Protein AF-A0A3P7L371-F1 (afdb_monomer_lite)

pLDDT: mean 82.11, std 17.27, range [36.72, 96.94]

Organism: Strongylus vulgaris (NCBI:txid40348)

InterPro domains:
  IPR009294 Gamma-secretase subunit Aph-1 [PF06105] (6-154)
  IPR009294 Gamma-secretase subunit Aph-1 [PTHR12889] (1-152)

Structure (mmCIF, N/CA/C/O backbone):
data_AF-A0A3P7L371-F1
#
_entry.id   AF-A0A3P7L371-F1
#
loop_
_atom_site.group_PDB
_atom_site.id
_atom_site.type_symbol
_atom_site.label_atom_id
_atom_site.label_alt_id
_atom_site.label_comp_id
_atom_site.label_asym_id
_atom_site.label_entity_id
_atom_site.label_seq_id
_atom_site.pdbx_PDB_ins_code
_atom_site.Cartn_x
_atom_site.Cartn_y
_atom_site.Cartn_z
_atom_site.occupancy
_atom_site.B_iso_or_equiv
_atom_site.auth_seq_id
_atom_site.auth_comp_id
_atom_site.auth_asym_id
_atom_site.auth_atom_id
_atom_site.pdbx_PDB_model_num
ATOM 1 N N . MET A 1 1 ? -4.137 11.550 -26.039 1.00 64.19 1 MET A N 1
ATOM 2 C CA . MET A 1 1 ? -4.843 10.278 -25.755 1.00 64.19 1 MET A CA 1
ATOM 3 C C . MET A 1 1 ? -4.233 9.537 -24.562 1.00 64.19 1 MET A C 1
ATOM 5 O O . MET A 1 1 ? -5.008 9.038 -23.761 1.00 64.19 1 MET A O 1
ATOM 9 N N . GLY A 1 2 ? -2.903 9.547 -24.374 1.00 83.06 2 GLY A N 1
ATOM 10 C CA . GLY A 1 2 ? -2.232 8.886 -23.238 1.00 83.06 2 GLY A CA 1
ATOM 11 C C . GLY A 1 2 ? -2.679 9.333 -21.839 1.00 83.06 2 GLY A C 1
ATOM 12 O O . GLY A 1 2 ? -3.001 8.500 -21.005 1.00 83.06 2 GLY A O 1
ATOM 13 N N . VAL A 1 3 ? -2.834 10.640 -21.589 1.00 87.62 3 VAL A N 1
ATOM 14 C CA . VAL A 1 3 ? -3.275 11.138 -20.263 1.00 87.62 3 VAL A CA 1
ATOM 15 C C . VAL A 1 3 ? -4.638 10.567 -19.838 1.00 87.62 3 VAL A C 1
ATOM 17 O O . VAL A 1 3 ? -4.810 10.170 -18.689 1.00 87.62 3 VAL A O 1
ATOM 20 N N . TRP A 1 4 ? -5.594 10.462 -20.767 1.00 90.38 4 TRP A N 1
ATOM 21 C CA . TRP A 1 4 ? -6.906 9.863 -20.492 1.00 90.38 4 TRP A CA 1
ATOM 22 C C . TRP A 1 4 ? -6.803 8.371 -20.161 1.00 90.38 4 TRP A C 1
ATOM 24 O 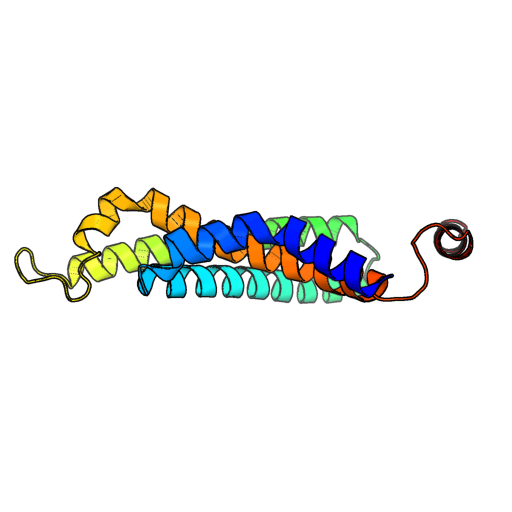O . TRP A 1 4 ? -7.519 7.895 -19.283 1.00 90.38 4 TRP A O 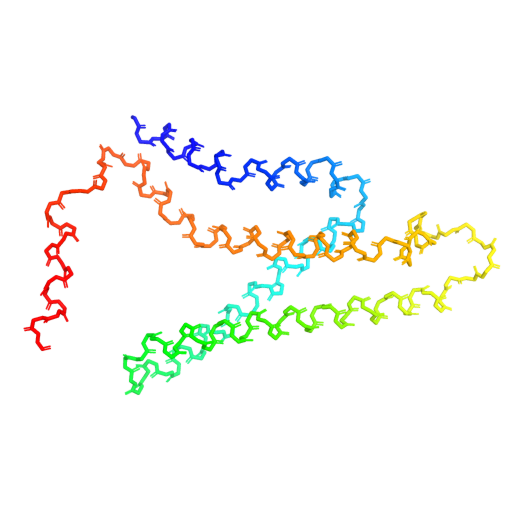1
ATOM 34 N N . LEU A 1 5 ? -5.885 7.651 -20.816 1.00 90.31 5 LEU A N 1
ATOM 35 C CA . LEU A 1 5 ? -5.592 6.250 -20.513 1.00 90.31 5 LEU A CA 1
ATOM 36 C C . LEU A 1 5 ? -5.001 6.103 -19.106 1.00 90.31 5 LEU A C 1
ATOM 38 O O . LEU A 1 5 ? -5.493 5.296 -18.326 1.00 90.31 5 LEU A O 1
ATOM 42 N N . THR A 1 6 ? -4.004 6.917 -18.749 1.00 90.25 6 THR A N 1
ATOM 43 C CA . THR A 1 6 ? -3.412 6.930 -17.403 1.00 90.25 6 THR A CA 1
ATOM 44 C C . THR A 1 6 ? -4.470 7.182 -16.329 1.00 90.25 6 THR A C 1
ATOM 46 O O . THR A 1 6 ? -4.547 6.432 -15.357 1.00 90.25 6 THR A O 1
ATOM 49 N N . VAL A 1 7 ? -5.332 8.188 -16.515 1.00 92.19 7 VAL A N 1
ATOM 50 C CA . VAL A 1 7 ? -6.418 8.495 -15.569 1.00 92.19 7 VAL A CA 1
ATOM 51 C C . VAL A 1 7 ? -7.400 7.327 -15.452 1.00 92.19 7 VAL A C 1
ATOM 53 O O . VAL A 1 7 ? -7.752 6.944 -14.338 1.00 92.19 7 VAL A O 1
ATOM 56 N N . ALA A 1 8 ? -7.804 6.713 -16.568 1.00 93.38 8 ALA A N 1
ATOM 57 C CA . ALA A 1 8 ? -8.682 5.545 -16.549 1.00 93.38 8 ALA A CA 1
ATOM 58 C C . ALA A 1 8 ? -8.046 4.354 -15.807 1.00 93.38 8 ALA A C 1
ATOM 60 O O . ALA A 1 8 ? -8.709 3.725 -14.983 1.00 93.38 8 ALA A O 1
ATOM 61 N N . CYS A 1 9 ? -6.755 4.087 -16.028 1.00 92.69 9 CYS A N 1
ATOM 62 C CA . CYS A 1 9 ? -6.011 3.039 -15.327 1.00 92.69 9 CYS A CA 1
ATOM 63 C C . CYS A 1 9 ? -5.949 3.287 -13.812 1.00 92.69 9 CYS A C 1
ATOM 65 O O . CYS A 1 9 ? -6.208 2.365 -13.037 1.00 92.69 9 CYS A O 1
ATOM 67 N N . TYR A 1 10 ? -5.689 4.525 -13.376 1.00 93.69 10 TYR A N 1
ATOM 68 C CA . TYR A 1 10 ? -5.737 4.883 -11.954 1.00 93.69 10 TYR A CA 1
ATOM 69 C C . TYR A 1 10 ? -7.138 4.704 -11.362 1.00 93.69 10 TYR A C 1
ATOM 71 O O . TYR A 1 10 ? -7.275 4.131 -10.282 1.00 93.69 10 TYR A O 1
ATOM 79 N N . LEU A 1 11 ? -8.184 5.150 -12.062 1.00 94.38 11 LEU A N 1
ATOM 80 C CA . LEU A 1 11 ? -9.562 5.001 -11.593 1.00 94.38 11 LEU A CA 1
ATOM 81 C C . LEU A 1 11 ? -9.953 3.528 -11.462 1.00 94.38 11 LEU A C 1
ATOM 83 O O . LEU A 1 11 ? -10.516 3.136 -10.444 1.00 94.38 11 LEU A O 1
ATOM 87 N N . ILE A 1 12 ? -9.623 2.684 -12.437 1.00 94.44 12 ILE A N 1
ATOM 88 C CA . ILE A 1 12 ? -9.954 1.255 -12.382 1.00 94.44 12 ILE A CA 1
ATOM 89 C C . ILE A 1 12 ? -9.170 0.563 -11.260 1.00 94.44 12 ILE A C 1
ATOM 91 O O . ILE A 1 12 ? -9.764 -0.168 -10.470 1.00 94.44 12 ILE A O 1
ATOM 95 N N . ALA A 1 13 ? -7.866 0.828 -11.138 1.00 93.50 13 ALA A N 1
ATOM 96 C CA . ALA A 1 13 ? -7.016 0.177 -10.142 1.00 93.50 13 ALA A CA 1
ATOM 97 C C . ALA A 1 13 ? -7.343 0.601 -8.698 1.00 93.50 13 ALA A C 1
ATOM 99 O O . ALA A 1 13 ? -7.340 -0.231 -7.791 1.00 93.50 13 ALA A O 1
ATOM 100 N N . PHE A 1 14 ? -7.639 1.886 -8.472 1.00 95.75 14 PHE A N 1
ATOM 101 C CA . PHE A 1 14 ? -7.804 2.442 -7.126 1.00 95.75 14 PHE A CA 1
ATOM 102 C C . PHE A 1 14 ? -9.253 2.734 -6.728 1.00 95.75 14 PHE A C 1
ATOM 104 O O . PHE A 1 14 ? -9.483 2.990 -5.548 1.00 95.75 14 PHE A O 1
ATOM 111 N N . SER A 1 15 ? -10.243 2.661 -7.628 1.00 95.62 15 SER A N 1
ATOM 112 C CA . SER A 1 15 ? -11.645 2.944 -7.268 1.00 95.62 15 SER A CA 1
ATOM 113 C C . SER A 1 15 ? -12.196 2.077 -6.134 1.00 95.62 15 SER A C 1
ATOM 115 O O . SER A 1 15 ? -12.832 2.657 -5.249 1.00 95.62 15 SER A O 1
ATOM 117 N N . PRO A 1 16 ? -11.943 0.751 -6.050 1.00 94.25 16 PRO A N 1
ATOM 118 C CA . PRO A 1 16 ? -12.485 -0.046 -4.950 1.00 94.25 16 PRO A CA 1
ATOM 119 C C . PRO A 1 16 ? -11.851 0.362 -3.617 1.00 94.25 16 PRO A C 1
ATOM 121 O O . PRO A 1 16 ? -12.544 0.567 -2.619 1.00 94.25 16 PRO A O 1
ATOM 124 N N . SER A 1 17 ? -10.531 0.557 -3.617 1.00 95.19 17 SER A N 1
ATOM 125 C CA . SER A 1 17 ? -9.772 0.987 -2.443 1.00 95.19 17 SER A CA 1
ATOM 126 C C . SER A 1 17 ? -10.166 2.390 -1.983 1.00 95.19 17 SER A C 1
ATOM 128 O O . SER A 1 17 ? -10.333 2.612 -0.786 1.00 95.19 17 SER A O 1
ATOM 130 N N . ALA A 1 18 ? -10.376 3.323 -2.915 1.00 94.88 18 ALA A N 1
ATOM 131 C CA . ALA A 1 18 ? -10.836 4.678 -2.630 1.00 94.88 18 ALA A CA 1
ATOM 132 C C . ALA A 1 18 ? -12.270 4.685 -2.080 1.00 94.88 18 ALA A C 1
ATOM 134 O O . ALA A 1 18 ? -12.547 5.365 -1.093 1.00 94.88 18 ALA A O 1
ATOM 135 N N . ALA A 1 19 ? -13.172 3.879 -2.648 1.00 95.75 19 ALA A N 1
ATOM 136 C CA . ALA A 1 19 ? -14.538 3.741 -2.150 1.00 95.75 19 ALA A CA 1
ATOM 137 C C . ALA A 1 19 ? -14.564 3.198 -0.711 1.00 95.75 19 ALA A C 1
ATOM 139 O O . ALA A 1 19 ? -15.254 3.758 0.146 1.00 95.75 19 ALA A O 1
ATOM 140 N N . LEU A 1 20 ? -13.773 2.157 -0.422 1.00 94.19 20 LEU A N 1
ATOM 141 C CA . LEU A 1 20 ? -13.614 1.619 0.931 1.00 94.19 20 LEU A CA 1
ATOM 142 C C . LEU A 1 20 ? -12.986 2.648 1.874 1.00 94.19 20 LEU A C 1
ATOM 144 O O . LEU A 1 20 ? -13.466 2.834 2.992 1.00 94.19 20 LEU A O 1
ATOM 148 N N . PHE A 1 21 ? -11.967 3.377 1.424 1.00 94.69 21 PHE A N 1
ATOM 149 C CA . PHE A 1 21 ? -11.341 4.416 2.230 1.00 94.69 21 PHE A CA 1
ATOM 150 C C . PHE A 1 21 ? -12.346 5.512 2.618 1.00 94.69 21 PHE A C 1
ATOM 152 O O . PHE A 1 21 ? -12.557 5.761 3.804 1.00 94.69 21 PHE A O 1
ATOM 159 N N . CYS A 1 22 ? -13.048 6.101 1.648 1.00 95.12 22 CYS A N 1
ATOM 160 C CA . CYS A 1 22 ? -14.001 7.183 1.897 1.00 95.12 22 CYS A CA 1
ATOM 161 C C . CYS A 1 22 ? -15.226 6.738 2.709 1.00 95.12 22 CYS A C 1
ATOM 163 O O . CYS A 1 22 ? -15.710 7.486 3.556 1.00 95.12 22 CYS A O 1
ATOM 165 N N . ARG A 1 23 ? -15.764 5.533 2.467 1.00 92.81 23 ARG A N 1
ATOM 166 C CA . ARG A 1 23 ? -16.999 5.073 3.132 1.00 92.81 23 ARG A CA 1
ATOM 167 C C . ARG A 1 23 ? -16.770 4.433 4.495 1.00 92.81 23 ARG A C 1
ATOM 169 O O . ARG A 1 23 ? -17.698 4.439 5.309 1.00 92.81 23 ARG A O 1
ATOM 176 N N . PHE A 1 24 ? -15.594 3.859 4.730 1.00 89.94 24 PHE A N 1
ATOM 177 C CA . PHE A 1 24 ? -15.331 3.030 5.903 1.00 89.94 24 PHE A CA 1
ATOM 178 C C . PHE A 1 24 ? -14.151 3.518 6.741 1.00 89.94 24 PHE A C 1
ATOM 180 O O . PHE A 1 24 ? -14.282 3.601 7.959 1.00 89.94 24 PHE A O 1
ATOM 187 N N . VAL A 1 25 ? -13.015 3.846 6.122 1.00 91.31 25 VAL A N 1
ATOM 188 C CA . VAL A 1 25 ? -11.804 4.261 6.852 1.00 91.31 25 VAL A CA 1
ATOM 189 C C . VAL A 1 25 ? -11.934 5.698 7.356 1.00 91.31 25 VAL A C 1
ATOM 191 O O . VAL A 1 25 ? -11.655 5.958 8.519 1.00 91.31 25 VAL A O 1
ATOM 194 N N . ALA A 1 26 ? -12.430 6.614 6.523 1.00 93.06 26 ALA A N 1
ATOM 195 C CA . ALA A 1 26 ? -12.505 8.045 6.827 1.00 93.06 26 ALA A CA 1
ATOM 196 C C . ALA A 1 26 ? -13.500 8.416 7.946 1.00 93.06 26 ALA A C 1
ATOM 198 O O . ALA A 1 26 ? -13.463 9.538 8.440 1.00 93.06 26 ALA A O 1
ATOM 199 N N . LYS A 1 27 ? -14.385 7.494 8.352 1.00 88.88 27 LYS A N 1
ATOM 200 C CA . LYS A 1 27 ? -15.382 7.737 9.408 1.00 88.88 27 LYS A CA 1
ATOM 201 C C . LYS A 1 27 ? -14.786 7.765 10.814 1.00 88.88 27 LYS A C 1
ATOM 203 O O . LYS A 1 27 ? -15.317 8.467 11.663 1.00 88.88 27 LYS A O 1
ATOM 208 N N . ASP A 1 28 ? -13.698 7.027 11.040 1.00 84.31 28 ASP A N 1
ATOM 209 C CA . ASP A 1 28 ? -13.068 6.907 12.355 1.00 84.31 28 ASP A CA 1
ATOM 210 C C . ASP A 1 28 ? -11.570 7.243 12.265 1.00 84.31 28 ASP A C 1
ATOM 212 O O . ASP A 1 28 ? -10.835 6.563 11.541 1.00 84.31 28 ASP A O 1
ATOM 216 N N . PRO A 1 29 ? -11.056 8.206 13.053 1.00 88.00 29 PRO A N 1
ATOM 217 C CA . PRO A 1 29 ? -9.648 8.609 12.989 1.00 88.00 29 PRO A CA 1
ATOM 218 C C . PRO A 1 29 ? -8.686 7.464 13.340 1.00 88.00 29 PRO A C 1
ATOM 220 O O . PRO A 1 29 ? -7.600 7.368 12.772 1.00 88.00 29 PRO A O 1
ATOM 223 N N . LEU A 1 30 ? -9.102 6.533 14.208 1.00 86.75 30 LEU A N 1
ATOM 224 C CA . LEU A 1 30 ? -8.323 5.334 14.526 1.00 86.75 30 LEU A CA 1
ATOM 225 C C . LEU A 1 30 ? -8.076 4.477 13.278 1.00 86.75 30 LEU A C 1
ATOM 227 O O . LEU A 1 30 ? -6.962 4.001 13.073 1.00 86.75 30 LEU A O 1
ATOM 231 N N . ARG A 1 31 ? -9.079 4.313 12.406 1.00 90.75 31 ARG A N 1
ATOM 232 C CA . ARG A 1 31 ? -8.929 3.544 11.162 1.00 90.75 31 ARG A CA 1
ATOM 233 C C . ARG A 1 31 ? -7.958 4.231 10.210 1.00 90.75 31 ARG A C 1
ATOM 235 O O . ARG A 1 31 ? -7.158 3.547 9.585 1.00 90.75 31 ARG A O 1
ATOM 242 N N . ILE A 1 32 ? -7.975 5.560 10.140 1.00 93.19 32 ILE A N 1
ATOM 243 C CA . ILE A 1 32 ? -7.019 6.327 9.329 1.00 93.19 32 ILE A CA 1
ATOM 244 C C . ILE A 1 32 ? -5.584 6.066 9.807 1.00 93.19 32 ILE A C 1
ATOM 246 O O . ILE A 1 32 ? -4.717 5.748 8.996 1.00 93.19 32 ILE A O 1
ATOM 250 N N . ILE A 1 33 ? -5.342 6.119 11.121 1.00 93.00 33 ILE A N 1
ATOM 251 C CA . ILE A 1 33 ? -4.019 5.841 11.702 1.00 93.00 33 ILE A CA 1
ATOM 252 C C . ILE A 1 33 ? -3.566 4.416 11.361 1.00 93.00 33 ILE A C 1
ATOM 254 O O . ILE A 1 33 ? -2.432 4.213 10.929 1.00 93.00 33 ILE A O 1
ATOM 258 N N . LEU A 1 34 ? -4.451 3.426 11.506 1.00 92.06 34 LEU A N 1
ATOM 259 C CA . LEU A 1 34 ? -4.133 2.040 11.160 1.00 92.06 34 LEU A CA 1
ATOM 260 C C . LEU A 1 34 ? -3.854 1.863 9.662 1.00 92.06 34 LEU A C 1
ATOM 262 O O . LEU A 1 34 ? -2.896 1.196 9.290 1.00 92.06 34 LEU A O 1
ATOM 266 N N . PHE A 1 35 ? -4.635 2.500 8.794 1.00 95.62 35 PHE A N 1
ATOM 267 C CA . PHE A 1 35 ? -4.405 2.464 7.353 1.00 95.62 35 PHE A CA 1
ATOM 268 C C . PHE A 1 35 ? -3.001 2.975 6.988 1.00 95.62 35 PHE A C 1
ATOM 270 O O . PHE A 1 35 ? -2.262 2.300 6.269 1.00 95.62 35 PHE A O 1
ATOM 277 N N . VAL A 1 36 ? -2.605 4.130 7.538 1.00 95.94 36 VAL A N 1
ATOM 278 C CA . VAL A 1 36 ? -1.284 4.734 7.296 1.00 95.94 36 VAL A CA 1
ATOM 279 C C . VAL A 1 36 ? -0.157 3.874 7.876 1.00 95.94 36 VAL A C 1
ATOM 281 O O . VAL A 1 36 ? 0.853 3.663 7.207 1.00 95.94 36 VAL A O 1
ATOM 284 N N . LEU A 1 37 ? -0.330 3.317 9.080 1.00 95.00 37 LEU A N 1
ATOM 285 C CA . LEU A 1 37 ? 0.647 2.394 9.671 1.00 95.00 37 LEU A CA 1
ATOM 286 C C . LEU A 1 37 ? 0.834 1.129 8.825 1.00 95.00 37 LEU A C 1
ATOM 288 O O . LEU A 1 37 ? 1.965 0.681 8.651 1.00 95.00 37 LEU A O 1
ATOM 292 N N . GLY A 1 38 ? -0.245 0.575 8.267 1.00 95.19 38 GLY A N 1
ATOM 293 C CA . GLY A 1 38 ? -0.166 -0.549 7.334 1.00 95.19 38 GLY A CA 1
ATOM 294 C C . GLY A 1 38 ? 0.673 -0.207 6.100 1.00 95.19 38 GLY A C 1
ATOM 295 O O . GLY A 1 38 ? 1.593 -0.947 5.758 1.00 95.19 38 GLY A O 1
ATOM 296 N N . ALA A 1 39 ? 0.420 0.946 5.474 1.00 96.62 39 ALA A N 1
ATOM 297 C CA . ALA A 1 39 ? 1.211 1.416 4.335 1.00 96.62 39 ALA A CA 1
ATOM 298 C C . ALA A 1 39 ? 2.701 1.597 4.692 1.00 96.62 39 ALA A C 1
ATOM 300 O O . ALA A 1 39 ? 3.579 1.175 3.937 1.00 96.62 39 ALA A O 1
ATOM 301 N N . PHE A 1 40 ? 2.991 2.162 5.867 1.00 96.00 40 PHE A N 1
ATOM 302 C CA . PHE A 1 40 ? 4.355 2.345 6.363 1.00 96.00 40 PHE A CA 1
ATOM 303 C C . PHE A 1 40 ? 5.090 1.017 6.584 1.00 96.00 40 PHE A C 1
ATOM 305 O O . PHE A 1 40 ? 6.208 0.854 6.100 1.00 96.00 40 PHE A O 1
ATOM 312 N N . PHE A 1 41 ? 4.478 0.049 7.275 1.00 94.94 41 PHE A N 1
ATOM 313 C CA . PHE A 1 41 ? 5.119 -1.249 7.513 1.00 94.94 41 PHE A CA 1
ATOM 314 C C . PHE A 1 41 ? 5.378 -2.013 6.218 1.00 94.94 41 PHE A C 1
ATOM 316 O O . PHE A 1 41 ? 6.415 -2.665 6.089 1.00 94.94 41 PHE A O 1
ATOM 323 N N . TRP A 1 42 ? 4.478 -1.893 5.242 1.00 96.38 42 TRP A N 1
ATOM 324 C CA . TRP A 1 42 ? 4.699 -2.476 3.929 1.00 96.38 42 TRP A CA 1
ATOM 325 C C . TRP A 1 42 ? 5.906 -1.835 3.220 1.00 96.38 42 TRP A C 1
ATOM 327 O O . TRP A 1 42 ? 6.802 -2.562 2.788 1.00 96.38 42 TRP A O 1
ATOM 337 N N . LEU A 1 43 ? 6.012 -0.498 3.200 1.00 96.31 43 LEU A N 1
ATOM 338 C CA . LEU A 1 43 ? 7.197 0.196 2.670 1.00 96.31 43 LEU A CA 1
ATOM 339 C C . LEU A 1 43 ? 8.486 -0.203 3.391 1.00 96.31 43 LEU A C 1
ATOM 341 O O . LEU A 1 43 ? 9.493 -0.463 2.741 1.00 96.31 43 LEU A O 1
ATOM 345 N N . ALA A 1 44 ? 8.465 -0.257 4.723 1.00 96.25 44 ALA A N 1
ATOM 346 C CA . ALA A 1 44 ? 9.628 -0.634 5.517 1.00 96.25 44 ALA A CA 1
ATOM 347 C C . ALA A 1 44 ? 10.091 -2.063 5.188 1.00 96.25 44 ALA A C 1
ATOM 349 O O . ALA A 1 44 ? 11.290 -2.313 5.059 1.00 96.25 44 ALA A O 1
ATOM 350 N N . SER A 1 45 ? 9.145 -2.988 4.986 1.00 96.69 45 SER A N 1
ATOM 351 C CA . SER A 1 45 ? 9.449 -4.365 4.584 1.00 96.69 45 SER A CA 1
ATOM 352 C C . SER A 1 45 ? 10.082 -4.444 3.193 1.00 96.69 45 SER A C 1
ATOM 354 O O . SER A 1 45 ? 11.054 -5.176 3.000 1.00 96.69 45 SER A O 1
ATOM 356 N N . LEU A 1 46 ? 9.604 -3.636 2.241 1.00 94.94 46 LEU A N 1
ATOM 357 C CA . LEU A 1 46 ? 10.212 -3.537 0.918 1.00 94.94 46 LEU A CA 1
ATOM 358 C C . LEU A 1 46 ? 11.578 -2.861 0.942 1.00 94.94 46 LEU A C 1
ATOM 360 O O . LEU A 1 46 ? 12.470 -3.281 0.211 1.00 94.94 46 LEU A O 1
ATOM 364 N N . LEU A 1 47 ? 11.767 -1.848 1.784 1.00 95.75 47 LEU A N 1
ATOM 365 C CA . LEU A 1 47 ? 13.057 -1.189 1.944 1.00 95.75 47 LEU A CA 1
ATOM 366 C C . LEU A 1 47 ? 14.105 -2.176 2.469 1.00 95.75 47 LEU A C 1
ATOM 368 O O . LEU A 1 47 ? 15.198 -2.273 1.915 1.00 95.75 47 LEU A O 1
ATOM 372 N N . LEU A 1 48 ? 13.747 -2.975 3.479 1.00 95.25 48 LEU A N 1
ATOM 373 C CA . LEU A 1 48 ? 14.608 -4.048 3.973 1.00 95.25 48 LEU A CA 1
ATOM 374 C C . LEU A 1 48 ? 14.880 -5.096 2.885 1.00 95.25 48 LEU A C 1
ATOM 376 O O . LEU A 1 48 ? 16.022 -5.509 2.695 1.00 95.25 48 LEU A O 1
ATOM 380 N N . SER A 1 49 ? 13.854 -5.471 2.117 1.00 94.50 49 SER A N 1
ATOM 381 C CA . SER A 1 49 ? 14.004 -6.370 0.970 1.00 94.50 49 SER A CA 1
ATOM 382 C C . SER A 1 49 ? 14.949 -5.809 -0.093 1.00 94.50 49 SER A C 1
ATOM 384 O O . SER A 1 49 ? 15.684 -6.578 -0.707 1.00 94.50 49 SER A O 1
ATOM 386 N N . SER A 1 50 ? 14.956 -4.493 -0.305 1.00 93.62 50 SER A N 1
ATOM 387 C CA . SER A 1 50 ? 15.863 -3.832 -1.240 1.00 93.62 50 SER A CA 1
ATOM 388 C C . SER A 1 50 ? 17.312 -3.910 -0.765 1.00 93.62 50 SER A C 1
ATOM 390 O O . SER A 1 50 ? 18.193 -4.158 -1.581 1.00 93.62 50 SER A O 1
ATOM 392 N N . PHE A 1 51 ? 17.579 -3.755 0.536 1.00 93.12 51 PHE A N 1
ATOM 393 C CA . PHE A 1 51 ? 18.931 -3.942 1.079 1.00 93.12 51 PHE A CA 1
ATOM 394 C C . PHE A 1 51 ? 19.422 -5.383 0.924 1.00 93.12 51 PHE A C 1
ATOM 396 O O . PHE A 1 51 ? 20.569 -5.599 0.539 1.00 93.12 51 PHE A O 1
ATOM 403 N N . ILE A 1 52 ? 18.549 -6.366 1.167 1.00 90.69 52 ILE A N 1
ATOM 404 C CA . ILE A 1 52 ? 18.877 -7.781 0.946 1.00 90.69 52 ILE A CA 1
ATOM 405 C C . ILE A 1 52 ? 19.186 -8.033 -0.529 1.00 90.69 52 ILE A C 1
ATOM 407 O O . ILE A 1 52 ? 20.175 -8.689 -0.845 1.00 90.69 52 ILE A O 1
ATOM 411 N N . TRP A 1 53 ? 18.375 -7.489 -1.438 1.00 90.69 53 TRP A N 1
ATOM 412 C CA . TRP A 1 53 ? 18.629 -7.623 -2.867 1.00 90.69 53 TRP A CA 1
ATOM 413 C C . TRP A 1 53 ? 19.961 -6.992 -3.282 1.00 90.69 53 TRP A C 1
ATOM 415 O O . TRP A 1 53 ? 20.712 -7.632 -4.008 1.00 90.69 53 TRP A O 1
ATOM 425 N N . LEU A 1 54 ? 20.301 -5.801 -2.776 1.00 90.06 54 LEU A N 1
ATOM 426 C CA . LEU A 1 54 ? 21.599 -5.165 -3.036 1.00 90.06 54 LEU A CA 1
ATOM 427 C C . LEU A 1 54 ? 22.774 -6.030 -2.554 1.00 90.06 54 LEU A C 1
ATOM 429 O O . LEU A 1 54 ? 23.770 -6.154 -3.262 1.00 90.06 54 LEU A O 1
ATOM 433 N N . ALA A 1 55 ? 22.647 -6.668 -1.387 1.00 89.12 55 ALA A N 1
ATOM 434 C CA . ALA A 1 55 ? 23.668 -7.579 -0.873 1.00 89.12 55 ALA A CA 1
ATOM 435 C C . ALA A 1 55 ? 23.811 -8.844 -1.740 1.00 89.12 55 ALA A C 1
ATOM 437 O O . ALA A 1 55 ? 24.927 -9.258 -2.045 1.00 89.12 55 ALA A O 1
ATOM 438 N N . ILE A 1 56 ? 22.694 -9.438 -2.178 1.00 86.25 56 ILE A N 1
ATOM 439 C CA . ILE A 1 56 ? 22.696 -10.631 -3.044 1.00 86.25 56 ILE A CA 1
ATOM 440 C C . ILE A 1 56 ? 23.239 -10.294 -4.435 1.00 86.25 56 ILE A C 1
ATOM 442 O O . ILE A 1 56 ? 24.052 -11.047 -4.967 1.00 86.25 56 ILE A O 1
ATOM 446 N N . SER A 1 57 ? 22.836 -9.152 -5.001 1.00 85.38 57 SER A N 1
ATOM 447 C CA . SER A 1 57 ? 23.243 -8.702 -6.337 1.00 85.38 57 SER A CA 1
ATOM 448 C C . SER A 1 57 ? 24.750 -8.477 -6.454 1.00 85.38 57 SER A C 1
ATOM 450 O O . SER A 1 57 ? 25.276 -8.503 -7.561 1.00 85.38 57 SER A O 1
ATOM 452 N N . MET A 1 58 ? 25.456 -8.277 -5.337 1.00 85.06 58 MET A N 1
ATOM 453 C CA . MET A 1 58 ? 26.914 -8.173 -5.333 1.00 85.06 58 MET A CA 1
ATOM 454 C C . MET A 1 58 ? 27.597 -9.521 -5.624 1.00 85.06 58 MET A C 1
ATOM 456 O O . MET A 1 58 ? 28.743 -9.543 -6.066 1.00 85.06 58 MET A O 1
ATOM 460 N N . MET A 1 59 ? 26.909 -10.639 -5.379 1.00 77.12 59 MET A N 1
ATOM 461 C CA . MET A 1 59 ? 27.453 -11.989 -5.541 1.00 77.12 59 MET A CA 1
ATOM 462 C C . MET A 1 59 ? 26.831 -12.742 -6.721 1.00 77.12 59 MET A C 1
ATOM 464 O O . MET A 1 59 ? 27.566 -13.367 -7.484 1.00 77.12 59 MET A O 1
ATOM 468 N N . TRP A 1 60 ? 25.501 -12.692 -6.880 1.00 77.75 60 TRP A N 1
ATOM 469 C CA . TRP A 1 60 ? 24.760 -13.452 -7.892 1.00 77.75 60 TRP A CA 1
ATOM 470 C C . TRP A 1 60 ? 23.538 -12.696 -8.430 1.00 77.75 60 TRP A C 1
ATOM 472 O O . TRP A 1 60 ? 22.768 -12.109 -7.667 1.00 77.75 60 TRP A O 1
ATOM 482 N N . ASP A 1 61 ? 23.273 -12.833 -9.732 1.00 73.38 61 ASP A N 1
ATOM 483 C CA . ASP A 1 61 ? 22.041 -12.363 -10.384 1.00 73.38 61 ASP A CA 1
ATOM 484 C C . ASP A 1 61 ? 20.861 -13.319 -10.118 1.00 73.38 61 ASP A C 1
ATOM 486 O O . ASP A 1 61 ? 20.324 -13.983 -11.005 1.00 73.38 61 ASP A O 1
ATOM 490 N N . ALA A 1 62 ? 20.443 -13.412 -8.854 1.00 81.69 62 ALA A N 1
ATOM 491 C CA . ALA A 1 62 ? 19.354 -14.283 -8.414 1.00 81.69 62 ALA A CA 1
ATOM 492 C C . ALA A 1 62 ? 18.041 -13.504 -8.192 1.00 81.69 62 ALA A C 1
ATOM 494 O O . ALA A 1 62 ? 17.551 -13.381 -7.067 1.00 81.69 62 ALA A O 1
ATOM 495 N N . LEU A 1 63 ? 17.429 -13.004 -9.276 1.00 84.56 63 LEU A N 1
ATOM 496 C CA . LEU A 1 63 ? 16.113 -12.338 -9.234 1.00 84.56 63 LEU A CA 1
ATOM 497 C C . LEU A 1 63 ? 15.015 -13.176 -8.540 1.00 84.56 63 LEU A C 1
ATOM 499 O O . LEU A 1 63 ? 14.305 -12.621 -7.698 1.00 84.56 63 LEU A O 1
ATOM 503 N N . PRO A 1 64 ? 14.870 -14.495 -8.806 1.00 88.38 64 PRO A N 1
ATOM 504 C CA . PRO A 1 64 ? 13.839 -15.301 -8.146 1.00 88.38 64 PRO A CA 1
ATOM 505 C C . PRO A 1 64 ? 14.023 -15.377 -6.626 1.00 88.38 64 PRO A C 1
ATOM 507 O O . PRO A 1 64 ? 13.045 -15.329 -5.882 1.00 88.38 64 PRO A O 1
ATOM 510 N N . LEU A 1 65 ? 15.277 -15.441 -6.161 1.00 87.06 65 LEU A N 1
ATOM 511 C CA . LEU A 1 65 ? 15.604 -15.479 -4.737 1.00 87.06 65 LEU A CA 1
ATOM 512 C C . LEU A 1 65 ? 15.241 -14.158 -4.053 1.00 87.06 65 LEU A C 1
ATOM 514 O O . LEU A 1 65 ? 14.643 -14.161 -2.982 1.00 87.06 65 LEU A O 1
ATOM 518 N N . ALA A 1 66 ? 15.537 -13.031 -4.698 1.00 88.44 66 ALA A N 1
ATOM 519 C CA . ALA A 1 66 ? 15.203 -11.709 -4.182 1.00 88.44 66 ALA A CA 1
ATOM 520 C C . ALA A 1 66 ? 13.689 -11.505 -4.031 1.00 88.44 66 ALA A C 1
ATOM 522 O O . ALA A 1 66 ? 13.223 -11.016 -3.001 1.00 88.44 66 ALA A O 1
ATOM 523 N N . VAL A 1 67 ? 12.913 -11.935 -5.031 1.00 91.38 67 VAL A N 1
ATOM 524 C CA . VAL A 1 67 ? 11.445 -11.895 -4.977 1.00 91.38 67 VAL A CA 1
ATOM 525 C C . VAL A 1 67 ? 10.923 -12.789 -3.853 1.00 91.38 67 VAL A C 1
ATOM 527 O O . VAL A 1 67 ? 10.064 -12.359 -3.084 1.00 91.38 67 VAL A O 1
ATOM 530 N N . PHE A 1 68 ? 11.470 -13.998 -3.700 1.00 93.12 68 PHE A N 1
ATOM 531 C CA . PHE A 1 68 ? 11.098 -14.900 -2.611 1.00 93.12 68 PHE A CA 1
ATOM 532 C C . PHE A 1 68 ? 11.381 -14.288 -1.229 1.00 93.12 68 PHE A C 1
ATOM 534 O O . PHE A 1 68 ? 10.490 -14.252 -0.378 1.00 93.12 68 PHE A O 1
ATOM 541 N N . CYS A 1 69 ? 12.572 -13.716 -1.021 1.00 91.56 69 CYS A N 1
ATOM 542 C CA . CYS A 1 69 ? 12.910 -12.987 0.204 1.00 91.56 69 CYS A CA 1
ATOM 543 C C . CYS A 1 69 ? 11.961 -11.806 0.456 1.00 91.56 69 CYS A C 1
ATOM 545 O O . CYS A 1 69 ? 11.567 -11.568 1.598 1.00 91.56 69 CYS A O 1
ATOM 547 N N . SER A 1 70 ? 11.551 -11.096 -0.599 1.00 93.94 70 SER A N 1
ATOM 548 C CA . SER A 1 70 ? 10.594 -9.994 -0.495 1.00 93.94 70 SER A CA 1
ATOM 549 C C . SER A 1 70 ? 9.228 -10.455 0.002 1.00 93.94 70 SER A C 1
ATOM 551 O O . SER A 1 70 ? 8.660 -9.834 0.899 1.00 93.94 70 SER A O 1
ATOM 553 N N . ILE A 1 71 ? 8.713 -11.565 -0.534 1.00 95.25 71 ILE A N 1
ATOM 554 C CA . ILE A 1 71 ? 7.432 -12.143 -0.109 1.00 95.25 71 ILE A CA 1
ATOM 555 C C . ILE A 1 71 ? 7.497 -12.536 1.371 1.00 95.25 71 ILE A C 1
ATOM 557 O O . ILE A 1 71 ? 6.591 -12.193 2.132 1.00 95.25 71 ILE A O 1
ATOM 561 N N . LEU A 1 72 ? 8.586 -13.187 1.796 1.00 96.06 72 LEU A N 1
ATOM 562 C CA . LEU A 1 72 ? 8.783 -13.568 3.196 1.00 96.06 72 LEU A CA 1
ATOM 563 C C . LEU A 1 72 ? 8.848 -12.354 4.128 1.00 96.06 72 LEU A C 1
ATOM 565 O O . LEU A 1 72 ? 8.225 -12.364 5.188 1.00 96.06 72 LEU A O 1
ATOM 569 N N . LEU A 1 73 ? 9.557 -11.292 3.739 1.00 95.06 73 LEU A N 1
ATOM 570 C CA . LEU A 1 73 ? 9.630 -10.065 4.534 1.00 95.06 73 LEU A CA 1
ATOM 571 C C . LEU A 1 73 ? 8.290 -9.335 4.621 1.00 95.06 73 LEU A C 1
ATOM 573 O O . LEU A 1 73 ? 7.935 -8.841 5.691 1.00 95.06 73 LEU A O 1
ATOM 577 N N . GLN A 1 74 ? 7.537 -9.276 3.524 1.00 95.44 74 GLN A N 1
ATOM 578 C CA . GLN A 1 74 ? 6.208 -8.665 3.511 1.00 95.44 74 GLN A CA 1
ATOM 579 C C . GLN A 1 74 ? 5.224 -9.448 4.393 1.00 95.44 74 GLN A C 1
ATOM 581 O O . GLN A 1 74 ? 4.402 -8.845 5.088 1.00 95.44 74 GLN A O 1
ATOM 586 N N . ASP A 1 75 ? 5.320 -10.779 4.421 1.00 95.75 75 ASP A N 1
ATOM 587 C CA . ASP A 1 75 ? 4.492 -11.597 5.307 1.00 95.75 75 ASP A CA 1
ATOM 588 C C . ASP A 1 75 ? 4.923 -11.489 6.779 1.00 95.75 75 ASP A C 1
ATOM 590 O O . ASP A 1 75 ? 4.087 -11.305 7.666 1.00 95.75 75 ASP A O 1
ATOM 594 N N . ALA A 1 76 ? 6.231 -11.458 7.049 1.00 95.94 76 ALA A N 1
ATOM 595 C CA . ALA A 1 76 ? 6.759 -11.192 8.385 1.00 95.94 76 ALA A CA 1
ATOM 596 C C . ALA A 1 76 ? 6.313 -9.817 8.912 1.00 95.94 76 ALA A C 1
ATOM 598 O O . ALA A 1 76 ? 5.884 -9.703 10.062 1.00 95.94 76 ALA A O 1
ATOM 599 N N . ALA A 1 77 ? 6.336 -8.781 8.069 1.00 95.06 77 ALA A N 1
ATOM 600 C CA . ALA A 1 77 ? 5.842 -7.451 8.415 1.00 95.06 77 ALA A CA 1
ATOM 601 C C . ALA A 1 77 ? 4.337 -7.455 8.721 1.00 95.06 77 ALA A C 1
ATOM 603 O O . ALA A 1 77 ? 3.906 -6.798 9.669 1.00 95.06 77 ALA A O 1
ATOM 604 N N . ARG A 1 78 ? 3.540 -8.248 7.992 1.00 94.12 78 ARG A N 1
ATOM 605 C CA . ARG A 1 78 ? 2.112 -8.451 8.279 1.00 94.12 78 ARG A CA 1
ATOM 606 C C . ARG A 1 78 ? 1.901 -9.096 9.650 1.00 94.12 78 ARG A C 1
ATOM 608 O O . ARG A 1 78 ? 1.081 -8.610 10.429 1.00 94.12 78 ARG A O 1
ATOM 615 N N . VAL A 1 79 ? 2.644 -10.154 9.973 1.00 94.44 79 VAL A N 1
ATOM 616 C CA . VAL A 1 79 ? 2.565 -10.824 11.283 1.00 94.44 79 VAL A CA 1
ATOM 617 C C . VAL A 1 79 ? 2.997 -9.883 12.409 1.00 94.44 79 VAL A C 1
ATOM 619 O O . VAL A 1 79 ? 2.290 -9.757 13.412 1.00 94.44 79 VAL A O 1
ATOM 622 N N . PHE A 1 80 ? 4.113 -9.176 12.227 1.00 94.69 80 PHE A N 1
ATOM 623 C CA . PHE A 1 80 ? 4.611 -8.183 13.176 1.00 94.69 80 PHE A CA 1
ATOM 624 C C . PHE A 1 80 ? 3.583 -7.076 13.419 1.00 94.69 80 PHE A C 1
ATOM 626 O O . PHE A 1 80 ? 3.290 -6.726 14.565 1.00 94.69 80 PHE A O 1
ATOM 633 N N . TYR A 1 81 ? 2.959 -6.584 12.351 1.00 93.31 81 TYR A N 1
ATOM 634 C CA . TYR A 1 81 ? 1.927 -5.569 12.449 1.00 93.31 81 TYR A CA 1
ATOM 635 C C . TYR A 1 81 ? 0.696 -6.070 13.218 1.00 93.31 81 TYR A C 1
ATOM 637 O O . TYR A 1 81 ? 0.237 -5.404 14.147 1.00 93.31 81 TYR A O 1
ATOM 645 N N . PHE A 1 82 ? 0.209 -7.285 12.939 1.00 91.19 82 PHE A N 1
ATOM 646 C CA . PHE A 1 82 ? -0.882 -7.888 13.714 1.00 91.19 82 PHE A CA 1
ATOM 647 C C . PHE A 1 82 ? -0.539 -8.085 15.190 1.00 91.19 82 PHE A C 1
ATOM 649 O O . PHE A 1 82 ? -1.402 -7.923 16.058 1.00 91.19 82 PHE A O 1
ATOM 656 N N . TRP A 1 83 ? 0.711 -8.423 15.496 1.00 91.31 83 TRP A N 1
ATOM 657 C CA . TRP A 1 83 ? 1.172 -8.541 16.873 1.00 91.31 83 TRP A CA 1
ATOM 658 C C . TRP A 1 83 ? 1.157 -7.188 17.599 1.00 91.31 83 TRP A C 1
ATOM 660 O O . TRP A 1 83 ? 0.640 -7.103 18.718 1.00 91.31 83 TRP A O 1
ATOM 670 N N . LEU A 1 84 ? 1.621 -6.114 16.948 1.00 91.00 84 LEU A N 1
ATOM 671 C CA . LEU A 1 84 ? 1.542 -4.752 17.486 1.00 91.00 84 LEU A CA 1
ATOM 672 C C . LEU A 1 84 ? 0.098 -4.315 17.738 1.00 91.00 84 LEU A C 1
ATOM 674 O O . LEU A 1 84 ? -0.188 -3.761 18.798 1.00 91.00 84 LEU A O 1
ATOM 678 N N . LEU A 1 85 ? -0.823 -4.622 16.820 1.00 88.06 85 LEU A N 1
ATOM 679 C CA . LEU A 1 85 ? -2.248 -4.336 17.002 1.00 88.06 85 LEU A CA 1
ATOM 680 C C . LEU A 1 85 ? -2.807 -5.041 18.238 1.00 88.06 85 LEU A C 1
ATOM 682 O O . LEU A 1 85 ? -3.434 -4.395 19.073 1.00 88.06 85 LEU A O 1
ATOM 686 N N . LYS A 1 86 ? -2.531 -6.341 18.414 1.00 85.94 86 LYS A N 1
ATOM 687 C CA . LYS A 1 86 ? -2.965 -7.088 19.608 1.00 85.94 86 LYS A CA 1
ATOM 688 C C . LYS A 1 86 ? -2.402 -6.483 20.895 1.00 85.94 86 LYS A C 1
ATOM 690 O O . LYS A 1 86 ? -3.116 -6.376 21.893 1.00 85.94 86 LYS A O 1
ATOM 695 N N . LYS A 1 87 ? -1.133 -6.068 20.878 1.00 87.38 87 LYS A N 1
ATOM 696 C CA . LYS A 1 87 ? -0.480 -5.434 22.029 1.00 87.38 87 LYS A CA 1
ATOM 697 C C . LYS A 1 87 ? -1.093 -4.067 22.343 1.00 87.38 87 LYS A C 1
ATOM 699 O O . LYS A 1 87 ? -1.361 -3.790 23.509 1.00 87.38 87 LYS A O 1
ATOM 704 N N . ALA A 1 88 ? -1.384 -3.263 21.322 1.00 85.88 88 ALA A N 1
ATOM 705 C CA . ALA A 1 88 ? -2.060 -1.978 21.465 1.00 85.88 88 ALA A CA 1
ATOM 706 C C . ALA A 1 88 ? -3.480 -2.144 22.026 1.00 85.88 88 ALA A C 1
ATOM 708 O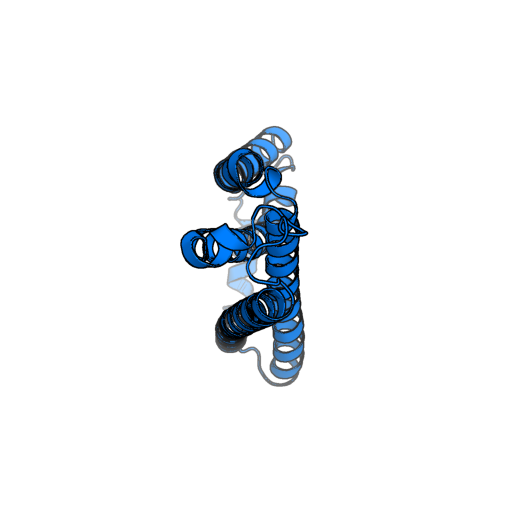 O . ALA A 1 88 ? -3.833 -1.466 22.986 1.00 85.88 88 ALA A O 1
ATOM 709 N N . GLN A 1 89 ? -4.261 -3.100 21.509 1.00 81.88 89 GLN A N 1
ATOM 710 C CA . GLN A 1 89 ? -5.599 -3.422 22.021 1.00 81.88 89 GLN A CA 1
ATOM 711 C C . GLN A 1 89 ? -5.560 -3.834 23.500 1.00 81.88 89 GLN A C 1
ATOM 713 O O . GLN A 1 89 ? -6.340 -3.334 24.307 1.00 81.88 89 GLN A O 1
ATOM 718 N N . SER A 1 90 ? -4.629 -4.720 23.870 1.00 81.38 90 SER A N 1
ATOM 719 C CA . SER A 1 90 ? -4.450 -5.167 25.257 1.00 81.38 90 SER A CA 1
ATOM 720 C C . SER A 1 90 ? -4.026 -4.022 26.183 1.00 81.38 90 SER A C 1
ATOM 722 O O . SER A 1 90 ? -4.551 -3.897 27.288 1.00 81.38 90 SER A O 1
ATOM 724 N N . GLY A 1 91 ? -3.116 -3.156 25.727 1.00 82.50 91 GLY A N 1
ATOM 725 C CA . GLY A 1 91 ? -2.678 -1.978 26.476 1.00 82.50 91 GLY A CA 1
ATOM 726 C C . GLY A 1 91 ? -3.815 -0.986 26.716 1.00 82.50 91 GLY A C 1
ATOM 727 O O . GLY A 1 91 ? -4.030 -0.560 27.846 1.00 82.50 91 GLY A O 1
ATOM 728 N N . LEU A 1 92 ? -4.595 -0.683 25.678 1.00 77.12 92 LEU A N 1
ATOM 729 C CA . LEU A 1 92 ? -5.713 0.256 25.762 1.00 77.12 92 LEU A CA 1
ATOM 730 C C . LEU A 1 92 ? -6.833 -0.257 26.683 1.00 77.12 92 LEU A C 1
ATOM 732 O O . LEU A 1 92 ? -7.421 0.521 27.436 1.00 77.12 92 LEU A O 1
ATOM 736 N N . ASN A 1 93 ? -7.076 -1.572 26.686 1.00 73.88 93 ASN A N 1
ATOM 737 C CA . ASN A 1 93 ? -8.061 -2.208 27.563 1.00 73.88 93 ASN A CA 1
ATOM 738 C C . ASN A 1 93 ? -7.669 -2.142 29.051 1.00 73.88 93 ASN A C 1
ATOM 740 O O . ASN A 1 93 ? -8.530 -2.041 29.912 1.00 73.88 93 ASN A O 1
ATOM 744 N N . LYS A 1 94 ? -6.368 -2.155 29.372 1.00 76.44 94 LYS A N 1
ATOM 745 C CA . LYS A 1 94 ? -5.885 -2.011 30.759 1.00 76.44 94 LYS A CA 1
ATOM 746 C C . LYS A 1 94 ? -5.997 -0.580 31.293 1.00 76.44 94 LYS A C 1
ATOM 748 O O . LYS A 1 94 ? -6.087 -0.394 32.501 1.00 76.44 94 LYS A O 1
ATOM 753 N N . ILE A 1 95 ? -5.954 0.417 30.407 1.00 72.69 95 ILE A N 1
ATOM 754 C CA . ILE A 1 95 ? -5.979 1.846 30.766 1.00 72.69 95 ILE A CA 1
ATOM 755 C C . ILE A 1 95 ? -7.424 2.378 30.825 1.00 72.69 95 ILE A C 1
ATOM 757 O O . ILE A 1 95 ? -7.710 3.335 31.543 1.00 72.69 95 ILE A O 1
ATOM 761 N N . THR A 1 96 ? -8.358 1.741 30.115 1.00 63.81 96 THR A N 1
ATOM 762 C CA . THR A 1 96 ? -9.778 2.119 30.111 1.00 63.81 96 THR A CA 1
ATOM 763 C C . THR A 1 96 ? -10.490 1.479 31.308 1.00 63.81 96 THR A C 1
ATOM 765 O O . THR A 1 96 ? -10.651 0.263 31.358 1.00 63.81 96 THR A O 1
ATOM 768 N N . LYS A 1 97 ? -10.916 2.278 32.297 1.00 54.97 97 LYS A N 1
ATOM 769 C CA . LYS A 1 97 ? -11.678 1.782 33.460 1.00 54.97 97 LYS A CA 1
ATOM 770 C C . LYS A 1 97 ? -13.052 1.237 33.026 1.00 54.97 97 LYS A C 1
ATOM 772 O O . LYS A 1 97 ? -13.681 1.848 32.158 1.00 54.97 97 LYS A O 1
ATOM 777 N N . PRO A 1 98 ? -13.570 0.160 33.649 1.00 47.16 98 PRO A N 1
ATOM 778 C CA . PRO A 1 98 ? -14.935 -0.301 33.409 1.00 47.16 98 PRO A CA 1
ATOM 779 C C . PRO A 1 98 ? -15.923 0.760 33.924 1.00 47.16 98 PRO A C 1
ATOM 781 O O . PRO A 1 98 ? -16.140 0.870 35.126 1.00 47.16 98 PRO A O 1
ATOM 784 N N . GLY A 1 99 ? -16.476 1.584 33.026 1.00 48.69 99 GLY A N 1
ATOM 785 C CA . GLY A 1 99 ? -17.578 2.510 33.336 1.00 48.69 99 GLY A CA 1
ATOM 786 C C . GLY A 1 99 ? -17.368 4.001 33.032 1.00 48.69 99 GLY A C 1
ATOM 787 O O . GLY A 1 99 ? -18.315 4.766 33.175 1.00 48.69 99 GLY A O 1
ATOM 788 N N . SER A 1 100 ? -16.192 4.452 32.586 1.00 39.88 100 SER A N 1
ATOM 789 C CA . SER A 1 100 ? -15.987 5.851 32.165 1.00 39.88 100 SER A CA 1
ATOM 790 C C . SER A 1 100 ? -16.035 5.978 30.644 1.00 39.88 100 SER A C 1
ATOM 792 O O . SER A 1 100 ? -15.350 5.215 29.962 1.00 39.88 100 SER A O 1
ATOM 794 N N . VAL A 1 101 ? -16.816 6.947 30.142 1.00 42.78 101 VAL A N 1
ATOM 795 C CA . VAL A 1 101 ? -16.921 7.352 28.727 1.00 42.78 101 VAL A CA 1
ATOM 796 C C . VAL A 1 101 ? -15.563 7.211 28.050 1.00 42.78 101 VAL A C 1
ATOM 798 O O . VAL A 1 101 ? -14.591 7.866 28.427 1.00 42.78 101 VAL A O 1
ATOM 801 N N . SER A 1 102 ? -15.490 6.267 27.116 1.00 38.62 102 SER A N 1
ATOM 802 C CA . SER A 1 102 ? -14.241 5.878 26.487 1.00 38.62 102 SER A CA 1
ATOM 803 C C . SER A 1 102 ? -13.604 7.098 25.821 1.00 38.62 102 SER A C 1
ATOM 805 O O . SER A 1 102 ? -14.243 7.760 25.006 1.00 38.62 102 SER A O 1
ATOM 807 N N . ILE A 1 103 ? -12.340 7.382 26.154 1.00 45.09 103 ILE A N 1
ATOM 808 C CA . ILE A 1 103 ? -11.540 8.487 25.584 1.00 45.09 103 ILE A CA 1
ATOM 809 C C . ILE A 1 103 ? -11.456 8.387 24.043 1.00 45.09 103 ILE A C 1
ATOM 811 O O . ILE A 1 103 ? -11.163 9.366 23.362 1.00 45.09 103 ILE A O 1
ATOM 815 N N . ALA A 1 104 ? -11.814 7.231 23.479 1.00 44.12 104 ALA A N 1
ATOM 816 C CA . ALA A 1 104 ? -12.250 7.096 22.100 1.00 44.12 104 ALA A CA 1
ATOM 817 C C . ALA A 1 104 ? -13.528 6.226 22.056 1.00 44.12 104 ALA A C 1
ATOM 819 O O . ALA A 1 104 ? -13.446 5.042 22.386 1.00 44.12 104 ALA A O 1
ATOM 820 N N . PRO A 1 105 ? -14.693 6.741 21.617 1.00 44.09 105 PRO A N 1
ATOM 821 C CA . PRO A 1 105 ? -15.972 6.013 21.627 1.00 44.09 105 PRO A CA 1
ATOM 822 C C . PRO A 1 105 ? -16.007 4.695 20.817 1.00 44.09 105 PRO A C 1
ATOM 824 O O . PRO A 1 105 ? -17.016 4.007 20.841 1.00 44.09 105 PRO A O 1
ATOM 827 N N . GLY A 1 106 ? -14.916 4.300 20.146 1.00 47.88 106 GLY A N 1
ATOM 828 C CA . GLY A 1 106 ? -14.776 3.034 19.413 1.00 47.88 106 GLY A CA 1
ATOM 829 C C . GLY A 1 106 ? -13.974 1.923 20.115 1.00 47.88 106 GLY A C 1
ATOM 830 O O . GLY A 1 106 ? -13.714 0.894 19.494 1.00 47.88 106 GLY A O 1
ATOM 831 N N . VAL A 1 107 ? -13.526 2.096 21.370 1.00 48.88 107 VAL A N 1
ATOM 832 C CA . VAL A 1 107 ? -12.661 1.101 22.056 1.00 48.88 107 VAL A CA 1
ATOM 833 C C . VAL A 1 107 ? -13.448 -0.074 22.655 1.00 48.88 107 VAL A C 1
ATOM 835 O O . VAL A 1 107 ? -12.954 -1.199 22.653 1.00 48.88 107 VAL A O 1
ATOM 838 N N . SER A 1 108 ? -14.687 0.134 23.105 1.00 47.72 108 SER A N 1
ATOM 839 C CA . SER A 1 108 ? -15.586 -0.957 23.526 1.00 47.72 108 SER A CA 1
ATOM 840 C C . SER A 1 108 ? -16.018 -1.833 22.344 1.00 47.72 108 SER A C 1
ATOM 842 O O . SER A 1 108 ? -16.086 -3.054 22.469 1.00 47.72 108 SER A O 1
ATOM 844 N N . ASP A 1 109 ? -16.183 -1.234 21.162 1.00 50.69 109 ASP A N 1
ATOM 845 C CA . ASP A 1 109 ? -16.422 -1.948 19.904 1.00 50.69 109 ASP A CA 1
ATOM 846 C C . ASP A 1 109 ? -15.164 -2.621 19.340 1.00 50.69 109 ASP A C 1
ATOM 848 O O . ASP A 1 109 ? -15.263 -3.468 18.461 1.00 50.69 109 ASP A O 1
ATOM 852 N N . LEU A 1 110 ? -13.968 -2.314 19.850 1.00 52.56 110 LEU A N 1
ATOM 853 C CA . LEU A 1 110 ? -12.682 -2.800 19.329 1.00 52.56 110 LEU A CA 1
ATOM 854 C C . LEU A 1 110 ? -12.520 -4.325 19.432 1.00 52.56 110 LEU A C 1
ATOM 856 O O . LEU A 1 110 ? -11.848 -4.929 18.592 1.00 52.56 110 LEU A O 1
ATOM 860 N N . HIS A 1 111 ? -13.124 -4.946 20.453 1.00 50.66 111 HIS A N 1
ATOM 861 C CA . HIS 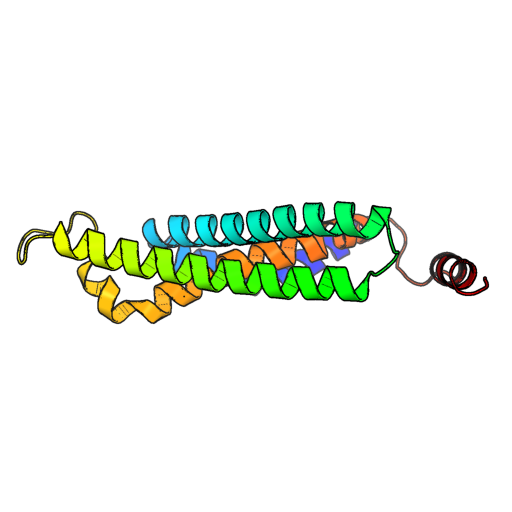A 1 111 ? -13.099 -6.402 20.628 1.00 50.66 111 HIS A CA 1
ATOM 862 C C . HIS A 1 111 ? -14.025 -7.098 19.620 1.00 50.66 111 HIS A C 1
ATOM 864 O O . HIS A 1 111 ? -13.629 -8.088 19.005 1.00 50.66 111 HIS A O 1
ATOM 870 N N . ASN A 1 112 ? -15.212 -6.530 19.381 1.00 53.34 112 ASN A N 1
ATOM 871 C CA . ASN A 1 112 ? -16.179 -7.020 18.395 1.00 53.34 112 ASN A CA 1
ATOM 872 C C . ASN A 1 112 ? -15.752 -6.688 16.945 1.00 53.34 112 ASN A C 1
ATOM 874 O O . ASN A 1 112 ? -15.989 -7.444 16.008 1.00 53.34 112 ASN A O 1
ATOM 878 N N . ALA A 1 113 ? -15.021 -5.587 16.757 1.00 63.19 113 ALA A N 1
ATOM 879 C CA . ALA A 1 113 ? -14.581 -5.058 15.469 1.00 63.19 113 ALA A CA 1
ATOM 880 C C . ALA A 1 113 ? -13.151 -5.475 15.079 1.00 63.19 113 ALA A C 1
ATOM 882 O O . ALA A 1 113 ? -12.578 -4.899 14.152 1.00 63.19 113 ALA A O 1
ATOM 883 N N . ARG A 1 114 ? -12.548 -6.489 15.720 1.00 72.38 114 ARG A N 1
ATOM 884 C CA . ARG A 1 114 ? -11.178 -6.945 15.392 1.00 72.38 114 ARG A CA 1
ATOM 885 C C . ARG A 1 114 ? -11.000 -7.251 13.900 1.00 72.38 114 ARG A C 1
ATOM 887 O O . ARG A 1 114 ? -9.973 -6.909 13.317 1.00 72.38 114 ARG A O 1
ATOM 894 N N . HIS A 1 115 ? -12.013 -7.855 13.281 1.00 79.88 115 HIS A N 1
ATOM 895 C CA . HIS A 1 115 ? -12.034 -8.140 11.844 1.00 79.88 115 HIS A CA 1
ATOM 896 C C . HIS A 1 115 ? -12.049 -6.863 10.991 1.00 79.88 115 HIS A C 1
ATOM 898 O O . HIS A 1 115 ? -11.386 -6.805 9.958 1.00 79.88 115 HIS A O 1
ATOM 904 N N . MET A 1 116 ? -12.734 -5.814 11.451 1.00 83.56 116 MET A N 1
ATOM 905 C CA . MET A 1 116 ? -12.762 -4.515 10.778 1.00 83.56 116 MET A CA 1
ATOM 906 C C . MET A 1 116 ? -11.391 -3.840 10.819 1.00 83.56 116 MET A C 1
ATOM 908 O O . MET A 1 116 ? -10.924 -3.351 9.797 1.00 83.56 116 MET A O 1
ATOM 912 N N . LEU A 1 117 ? -10.710 -3.868 11.968 1.00 85.88 117 LEU A N 1
ATOM 913 C CA . LEU A 1 117 ? -9.358 -3.314 12.096 1.00 85.88 117 LEU A CA 1
ATOM 914 C C . LEU A 1 117 ? -8.375 -4.065 11.195 1.00 85.88 117 LEU A C 1
ATOM 916 O O . LEU A 1 117 ? -7.623 -3.433 10.459 1.00 85.88 117 LEU A O 1
ATOM 920 N N . ALA A 1 118 ? -8.428 -5.401 11.193 1.00 88.69 118 ALA A N 1
ATOM 921 C CA . ALA A 1 118 ? -7.596 -6.232 10.326 1.00 88.69 118 ALA A CA 1
ATOM 922 C C . ALA A 1 118 ? -7.818 -5.932 8.833 1.00 88.69 118 ALA A C 1
ATOM 924 O O . ALA A 1 118 ? -6.854 -5.893 8.068 1.00 88.69 118 ALA A O 1
ATOM 925 N N . MET A 1 119 ? -9.063 -5.658 8.430 1.00 91.00 119 MET A N 1
ATOM 926 C CA . MET A 1 119 ? -9.388 -5.246 7.065 1.00 91.00 119 MET A CA 1
ATOM 927 C C . MET A 1 119 ? -8.747 -3.898 6.706 1.00 91.00 119 MET A C 1
ATOM 929 O O . MET A 1 119 ? -8.109 -3.802 5.662 1.00 91.00 119 MET A O 1
ATOM 933 N N . VAL A 1 120 ? -8.828 -2.885 7.576 1.00 93.38 120 VAL A N 1
ATOM 934 C CA . VAL A 1 120 ? -8.185 -1.574 7.341 1.00 93.38 120 VAL A CA 1
ATOM 935 C C . VAL A 1 120 ? -6.663 -1.697 7.233 1.00 93.38 120 VAL A C 1
ATOM 937 O O . VAL A 1 120 ? -6.039 -1.086 6.369 1.00 93.38 120 VAL A O 1
ATOM 940 N N . CYS A 1 121 ? -6.077 -2.529 8.090 1.00 92.31 121 CYS A N 1
ATOM 941 C CA . CYS A 1 121 ? -4.650 -2.830 8.114 1.00 92.31 121 CYS A CA 1
ATOM 942 C C . CYS A 1 121 ? -4.184 -3.472 6.799 1.00 92.31 121 CYS A C 1
ATOM 944 O O . CYS A 1 121 ? -3.187 -3.055 6.209 1.00 92.31 121 CYS A O 1
ATOM 946 N N . GLY A 1 122 ? -4.936 -4.467 6.318 1.00 93.69 122 GLY A N 1
ATOM 947 C CA . GLY A 1 122 ? -4.695 -5.108 5.027 1.00 93.69 122 GLY A CA 1
ATOM 948 C C . GLY A 1 122 ? -4.888 -4.156 3.846 1.00 93.69 122 GLY A C 1
ATOM 949 O O . GLY A 1 122 ? -4.060 -4.154 2.937 1.00 93.69 122 GLY A O 1
ATOM 950 N N . LEU A 1 123 ? -5.923 -3.310 3.888 1.00 95.44 123 LEU A N 1
ATOM 951 C CA . LEU A 1 123 ? -6.197 -2.297 2.866 1.00 95.44 123 LEU A CA 1
ATOM 952 C C . LEU A 1 123 ? -5.017 -1.324 2.722 1.00 95.44 123 LEU A C 1
ATOM 954 O O . LEU A 1 123 ? -4.594 -1.057 1.603 1.00 95.44 123 LEU A O 1
ATOM 958 N N . GLY A 1 124 ? -4.453 -0.840 3.834 1.00 95.75 124 GLY A N 1
ATOM 959 C CA . GLY A 1 124 ? -3.293 0.060 3.828 1.00 95.75 124 GLY A CA 1
ATOM 960 C C . GLY A 1 124 ? -2.057 -0.558 3.172 1.00 95.75 124 GLY A C 1
ATOM 961 O O . GLY A 1 124 ? -1.468 0.043 2.273 1.00 95.75 124 GLY A O 1
ATOM 962 N N . MET A 1 125 ? -1.709 -1.793 3.554 1.00 95.50 125 MET A N 1
ATOM 963 C CA . MET A 1 125 ? -0.604 -2.529 2.922 1.00 95.50 125 MET A CA 1
ATOM 964 C C . MET A 1 125 ? -0.856 -2.762 1.423 1.00 95.50 125 MET A C 1
ATOM 966 O O . MET A 1 125 ? 0.042 -2.571 0.608 1.00 95.50 125 MET A O 1
ATOM 970 N N . GLY A 1 126 ? -2.081 -3.147 1.051 1.00 95.94 126 GLY A N 1
ATOM 971 C CA . GLY A 1 126 ? -2.452 -3.438 -0.335 1.00 95.94 126 GLY A CA 1
ATOM 972 C C . GLY A 1 126 ? -2.459 -2.207 -1.241 1.00 95.94 126 GLY A C 1
ATOM 973 O O . GLY A 1 126 ? -1.967 -2.277 -2.365 1.00 95.94 126 GLY A O 1
ATOM 974 N N . VAL A 1 127 ? -2.961 -1.065 -0.758 1.00 96.94 127 VAL A N 1
ATOM 975 C CA . VAL A 1 127 ? -2.931 0.202 -1.509 1.00 96.94 127 VAL A CA 1
ATOM 976 C C . VAL A 1 127 ? -1.495 0.638 -1.764 1.00 96.94 127 VAL A C 1
ATOM 978 O O . VAL A 1 127 ? -1.171 1.026 -2.885 1.00 96.94 127 VAL A O 1
ATOM 981 N N . MET A 1 128 ? -0.625 0.529 -0.759 1.00 96.88 128 MET A N 1
ATOM 982 C CA . MET A 1 128 ? 0.779 0.895 -0.923 1.00 96.88 128 MET A CA 1
ATOM 983 C C . MET A 1 128 ? 1.505 -0.026 -1.905 1.00 96.88 128 MET A C 1
ATOM 985 O O . MET A 1 128 ? 2.265 0.451 -2.750 1.00 96.88 128 MET A O 1
ATOM 989 N N . ALA A 1 129 ? 1.189 -1.324 -1.858 1.00 95.88 129 ALA A N 1
ATOM 990 C CA . ALA A 1 129 ? 1.666 -2.294 -2.831 1.00 95.88 129 ALA A CA 1
ATOM 991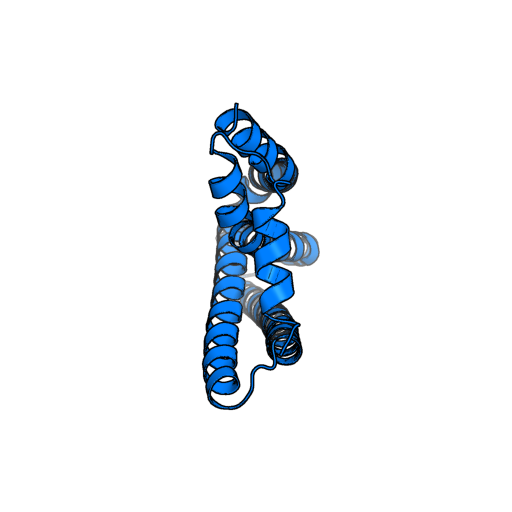 C C . ALA A 1 129 ? 1.256 -1.941 -4.255 1.00 95.88 129 ALA A C 1
ATOM 993 O O . ALA A 1 129 ? 2.110 -1.821 -5.135 1.00 95.88 129 ALA A O 1
ATOM 994 N N . ALA A 1 130 ? -0.039 -1.711 -4.466 1.00 96.00 130 ALA A N 1
ATOM 995 C CA . ALA A 1 130 ? -0.567 -1.330 -5.764 1.00 96.00 130 ALA A CA 1
ATOM 996 C C . ALA A 1 130 ? 0.094 -0.047 -6.288 1.00 96.00 130 ALA A C 1
ATOM 998 O O . ALA A 1 130 ? 0.464 -0.002 -7.459 1.00 96.00 130 ALA A O 1
ATOM 999 N N . LEU A 1 131 ? 0.299 0.969 -5.438 1.00 95.31 131 LEU A N 1
ATOM 1000 C CA . LEU A 1 131 ? 0.962 2.217 -5.828 1.00 95.31 131 LEU A CA 1
ATOM 1001 C C . LEU A 1 131 ? 2.386 1.978 -6.331 1.00 95.31 131 LEU A C 1
ATOM 1003 O O . LEU A 1 131 ? 2.690 2.382 -7.451 1.00 95.31 131 LEU A O 1
ATOM 1007 N N . LEU A 1 132 ? 3.239 1.288 -5.568 1.00 94.44 132 LEU A N 1
ATOM 1008 C CA . LEU A 1 132 ? 4.620 1.060 -6.011 1.00 94.44 132 LEU A CA 1
ATOM 1009 C C . LEU A 1 132 ? 4.720 0.173 -7.257 1.00 94.44 132 LEU A C 1
ATOM 1011 O O . LEU A 1 132 ? 5.604 0.390 -8.082 1.00 94.44 132 LEU A O 1
ATOM 1015 N N . LEU A 1 133 ? 3.812 -0.791 -7.423 1.00 92.62 133 LEU A N 1
ATOM 1016 C CA . LEU A 1 133 ? 3.785 -1.668 -8.597 1.00 92.62 133 LEU A CA 1
ATOM 1017 C C . LEU A 1 133 ? 3.307 -0.949 -9.869 1.00 92.62 133 LEU A C 1
ATOM 1019 O O . LEU A 1 133 ? 3.767 -1.275 -10.961 1.00 92.62 133 LEU A O 1
ATOM 1023 N N . THR A 1 134 ? 2.380 0.006 -9.752 1.00 93.81 134 THR A N 1
ATOM 1024 C CA . THR A 1 134 ? 1.680 0.589 -10.914 1.00 93.81 134 THR A CA 1
ATOM 1025 C C . THR A 1 134 ? 2.106 2.008 -11.270 1.00 93.81 134 THR A C 1
ATOM 1027 O O . THR A 1 134 ? 1.971 2.390 -12.429 1.00 93.81 134 THR A O 1
ATOM 1030 N N . MET A 1 135 ? 2.651 2.790 -10.333 1.00 93.19 135 MET A N 1
ATOM 1031 C CA . MET A 1 135 ? 2.910 4.222 -10.534 1.00 93.19 135 MET A CA 1
ATOM 1032 C C . MET A 1 135 ? 3.825 4.506 -11.731 1.00 93.19 135 MET A C 1
ATOM 1034 O O . MET A 1 135 ? 3.483 5.327 -12.579 1.00 93.19 135 MET A O 1
ATOM 1038 N N . ASN A 1 136 ? 4.950 3.796 -11.839 1.00 92.06 136 ASN A N 1
ATOM 1039 C CA . ASN A 1 136 ? 5.888 3.997 -12.947 1.00 92.06 136 ASN A CA 1
ATOM 1040 C C . ASN A 1 136 ? 5.284 3.559 -14.289 1.00 92.06 136 ASN A C 1
ATOM 1042 O O . ASN A 1 136 ? 5.408 4.262 -15.285 1.00 92.06 136 ASN A O 1
ATOM 1046 N N . VAL A 1 137 ? 4.555 2.442 -14.298 1.00 89.94 137 VAL A N 1
ATOM 1047 C CA . VAL A 1 137 ? 3.897 1.916 -15.503 1.00 89.94 137 VAL A CA 1
ATOM 1048 C C . VAL A 1 137 ? 2.817 2.881 -16.004 1.00 89.94 137 VAL A C 1
ATOM 1050 O O . VAL A 1 137 ? 2.713 3.157 -17.195 1.00 89.94 137 VAL A O 1
ATOM 1053 N N . PHE A 1 138 ? 2.021 3.445 -15.098 1.00 90.19 138 PHE A N 1
ATOM 1054 C CA . PHE A 1 138 ? 0.968 4.393 -15.458 1.00 90.19 138 PHE A CA 1
ATOM 1055 C C . PHE A 1 138 ? 1.527 5.740 -15.926 1.00 90.19 138 PHE A C 1
ATOM 1057 O O . PHE A 1 138 ? 0.904 6.391 -16.771 1.00 90.19 138 PHE A O 1
ATOM 1064 N N . ALA A 1 139 ? 2.704 6.138 -15.433 1.00 89.44 139 ALA A N 1
ATOM 1065 C CA . ALA A 1 139 ? 3.418 7.307 -15.933 1.00 89.44 139 ALA A CA 1
ATOM 1066 C C . ALA A 1 139 ? 3.851 7.126 -17.399 1.00 89.44 139 ALA A C 1
ATOM 1068 O O . ALA A 1 139 ? 3.719 8.058 -18.190 1.00 89.44 139 ALA A O 1
ATOM 1069 N N . GLU A 1 140 ? 4.278 5.924 -17.798 1.00 87.44 140 GLU A N 1
ATOM 1070 C CA . GLU A 1 140 ? 4.629 5.632 -19.196 1.00 87.44 140 GLU A CA 1
ATOM 1071 C C . GLU A 1 140 ? 3.419 5.724 -20.140 1.00 87.44 140 GLU A C 1
ATOM 1073 O O . GLU A 1 140 ? 3.547 6.189 -21.274 1.00 87.44 140 GLU A O 1
ATOM 1078 N N . PHE A 1 141 ? 2.218 5.371 -19.669 1.00 87.69 141 PHE A N 1
ATOM 1079 C CA . PHE A 1 141 ? 0.984 5.464 -20.464 1.00 87.69 141 PHE A CA 1
ATOM 1080 C C . PHE A 1 141 ? 0.554 6.896 -20.788 1.00 87.69 141 PHE A C 1
ATOM 1082 O O . PHE A 1 141 ? -0.243 7.097 -21.706 1.00 87.69 141 PHE A O 1
ATOM 1089 N N . ALA A 1 142 ? 1.095 7.898 -20.090 1.00 87.06 142 ALA A N 1
ATOM 1090 C CA . ALA A 1 142 ? 0.778 9.294 -20.364 1.00 87.06 142 ALA A CA 1
ATOM 1091 C C . ALA A 1 142 ? 1.363 9.767 -21.709 1.00 87.06 142 ALA A C 1
ATOM 1093 O O . ALA A 1 142 ? 0.901 10.769 -22.265 1.00 87.06 142 ALA A O 1
ATOM 1094 N N . GLY A 1 143 ? 2.355 9.042 -22.241 1.00 85.88 143 GLY A N 1
ATOM 1095 C CA . GLY A 1 143 ? 3.006 9.335 -23.510 1.00 85.88 143 GLY A CA 1
ATOM 1096 C C . GLY A 1 143 ? 2.107 9.149 -24.745 1.00 85.88 143 GLY A C 1
ATOM 1097 O O . GLY A 1 143 ? 1.004 8.607 -24.677 1.00 85.88 143 GLY A O 1
ATOM 1098 N N . PRO A 1 144 ? 2.570 9.607 -25.922 1.00 83.12 144 PRO A N 1
ATOM 1099 C CA . PRO A 1 144 ? 1.835 9.462 -27.181 1.00 83.12 144 PRO A CA 1
ATOM 1100 C C . PRO A 1 144 ? 1.859 8.031 -27.747 1.00 83.12 144 PRO A C 1
ATOM 1102 O O . PRO A 1 144 ? 1.090 7.728 -28.656 1.00 83.12 144 PRO A O 1
ATOM 1105 N N . GLY A 1 145 ? 2.744 7.164 -27.244 1.00 78.94 145 GLY A N 1
ATOM 1106 C CA . GLY A 1 145 ? 2.891 5.778 -27.688 1.00 78.94 145 GLY A CA 1
ATOM 1107 C C . GLY A 1 145 ? 2.144 4.787 -26.796 1.00 78.94 145 GLY A C 1
ATOM 1108 O O . GLY A 1 145 ? 2.001 5.007 -25.599 1.00 78.94 145 GLY A O 1
ATOM 1109 N N . THR A 1 146 ? 1.711 3.670 -27.384 1.00 77.38 146 THR A N 1
ATOM 1110 C CA . THR A 1 146 ? 1.211 2.500 -26.647 1.00 77.38 146 THR A CA 1
ATOM 1111 C C . THR A 1 146 ? 2.246 1.373 -26.667 1.00 77.38 146 THR A C 1
ATOM 1113 O O . THR A 1 146 ? 3.145 1.344 -27.514 1.00 77.38 146 THR A O 1
ATOM 1116 N N . ILE A 1 147 ? 2.132 0.438 -25.728 1.00 77.62 147 ILE A N 1
ATOM 1117 C CA . ILE A 1 147 ? 2.991 -0.746 -25.648 1.00 77.62 147 ILE A CA 1
ATOM 1118 C C . ILE A 1 147 ? 2.746 -1.628 -26.883 1.00 77.62 147 ILE A C 1
ATOM 1120 O O . ILE A 1 147 ? 1.600 -1.832 -27.274 1.00 77.62 147 ILE A O 1
ATOM 1124 N N . GLY A 1 148 ? 3.803 -2.180 -27.488 1.00 72.12 148 GLY A N 1
ATOM 1125 C CA . GLY A 1 148 ? 3.659 -3.151 -28.588 1.00 72.12 148 GLY A CA 1
ATOM 1126 C C . GLY A 1 148 ? 4.601 -2.972 -29.779 1.00 72.12 148 GLY A C 1
ATOM 1127 O O . GLY A 1 148 ? 4.641 -3.835 -30.652 1.00 72.12 148 GLY A O 1
ATOM 1128 N N . LEU A 1 149 ? 5.406 -1.904 -29.831 1.00 74.56 149 LEU A N 1
ATOM 1129 C CA . LEU A 1 149 ? 6.410 -1.759 -30.890 1.00 74.56 149 LEU A CA 1
ATOM 1130 C C . LEU A 1 149 ? 7.590 -2.744 -30.697 1.00 74.56 149 LEU A C 1
ATOM 1132 O O . LEU A 1 149 ? 8.085 -2.892 -29.576 1.00 74.56 149 LEU A O 1
ATOM 1136 N N . PRO A 1 150 ? 8.129 -3.361 -31.773 1.00 64.06 150 PRO A N 1
ATOM 1137 C CA . PRO A 1 150 ? 9.142 -4.426 -31.700 1.00 64.06 150 PRO A CA 1
ATOM 1138 C C . PRO A 1 150 ? 10.435 -4.074 -30.949 1.00 64.06 150 PRO A C 1
ATOM 1140 O O . PRO A 1 150 ? 11.124 -4.971 -30.464 1.00 64.06 150 PRO A O 1
ATOM 1143 N N . LYS A 1 151 ? 10.782 -2.785 -30.815 1.00 54.97 151 LYS A N 1
ATOM 1144 C CA . LYS A 1 151 ? 11.935 -2.345 -30.007 1.00 54.97 151 LYS A CA 1
ATOM 1145 C C . LYS A 1 151 ? 11.791 -2.723 -28.524 1.00 54.97 151 LYS A C 1
ATOM 1147 O O . LYS A 1 151 ? 12.798 -3.064 -27.916 1.00 54.97 151 LYS A O 1
ATOM 1152 N N . ALA A 1 152 ? 10.572 -2.769 -27.978 1.00 55.94 152 ALA A N 1
ATOM 1153 C CA . ALA A 1 152 ? 10.315 -3.229 -26.607 1.00 55.94 152 ALA A CA 1
ATOM 1154 C C . ALA A 1 152 ? 10.496 -4.754 -26.439 1.00 55.94 152 ALA A C 1
ATOM 1156 O O . ALA A 1 152 ? 10.834 -5.227 -25.356 1.00 55.94 152 ALA A O 1
ATOM 1157 N N . MET A 1 153 ? 10.326 -5.531 -27.518 1.00 52.44 153 MET A N 1
ATOM 1158 C CA . MET A 1 153 ? 10.561 -6.985 -27.531 1.00 52.44 153 MET A CA 1
ATOM 1159 C C . MET A 1 153 ? 12.021 -7.350 -27.834 1.00 52.44 153 MET A C 1
ATOM 1161 O O . MET A 1 153 ? 12.526 -8.348 -27.325 1.00 52.44 153 MET A O 1
ATOM 1165 N N . ARG A 1 154 ? 12.729 -6.540 -28.633 1.00 49.12 154 ARG A N 1
ATOM 1166 C CA . ARG A 1 154 ? 14.116 -6.814 -29.039 1.00 49.12 154 ARG A CA 1
ATOM 1167 C C . AR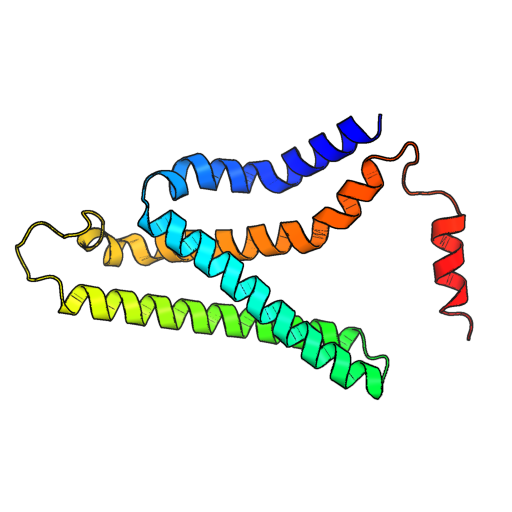G A 1 154 ? 15.120 -6.642 -27.899 1.00 49.12 154 ARG A C 1
ATOM 1169 O O . ARG A 1 154 ? 16.044 -7.438 -27.816 1.00 49.12 154 ARG A O 1
ATOM 1176 N N . VAL A 1 155 ? 14.924 -5.668 -27.003 1.00 52.25 155 VAL A N 1
ATOM 1177 C CA . VAL A 1 155 ? 15.817 -5.464 -25.842 1.00 52.25 155 VAL A CA 1
ATOM 1178 C C . VAL A 1 155 ? 15.843 -6.704 -24.944 1.00 52.25 155 VAL A C 1
ATOM 1180 O O . VAL A 1 155 ? 16.908 -7.094 -24.483 1.00 52.25 155 VAL A O 1
ATOM 1183 N N . ARG A 1 156 ? 14.712 -7.402 -24.784 1.00 47.03 156 ARG A N 1
ATOM 1184 C CA . ARG A 1 156 ? 14.638 -8.629 -23.977 1.00 47.03 156 ARG A CA 1
ATOM 1185 C C . ARG A 1 156 ? 15.421 -9.798 -24.588 1.00 47.03 156 ARG A C 1
ATOM 1187 O O . ARG A 1 156 ? 15.952 -10.608 -23.847 1.00 47.03 156 ARG A O 1
ATOM 1194 N N . ASN A 1 157 ? 15.537 -9.873 -25.914 1.00 43.75 157 ASN A N 1
ATOM 1195 C CA . ASN A 1 157 ? 16.200 -10.993 -26.594 1.00 43.75 157 ASN A CA 1
ATOM 1196 C C . ASN A 1 157 ? 17.741 -10.902 -26.565 1.00 43.75 157 ASN A C 1
ATOM 1198 O O . ASN A 1 157 ? 18.421 -11.892 -26.795 1.00 43.75 157 ASN A O 1
ATOM 1202 N N . ILE A 1 158 ? 18.304 -9.728 -26.258 1.00 51.88 158 ILE A N 1
ATOM 1203 C CA . ILE A 1 158 ? 19.761 -9.533 -26.157 1.00 51.88 158 ILE A CA 1
ATOM 1204 C C . ILE A 1 158 ? 20.288 -10.025 -24.794 1.00 51.88 158 ILE A C 1
ATOM 1206 O O . ILE A 1 158 ? 21.419 -10.490 -24.712 1.00 51.88 158 ILE A O 1
ATOM 1210 N N . TYR A 1 159 ? 19.460 -9.998 -23.742 1.00 48.66 159 TYR A N 1
ATOM 1211 C CA . TYR A 1 159 ? 19.827 -10.490 -22.404 1.00 48.66 159 TYR A CA 1
ATOM 1212 C C . TYR A 1 159 ? 19.732 -12.018 -22.242 1.00 48.66 159 TYR A C 1
ATOM 1214 O O . TYR A 1 159 ? 20.279 -12.546 -21.283 1.00 48.66 159 TYR A O 1
ATOM 1222 N N . TYR A 1 160 ? 19.079 -12.731 -23.167 1.00 48.25 160 TYR A N 1
ATOM 1223 C CA . TYR A 1 160 ? 18.977 -14.203 -23.164 1.00 48.25 160 TYR A CA 1
ATOM 1224 C C . TYR A 1 160 ? 19.799 -14.877 -24.280 1.00 48.25 160 TYR A C 1
ATOM 1226 O O . TYR A 1 160 ? 19.685 -16.081 -24.483 1.00 48.25 160 TYR A O 1
ATOM 1234 N N . ALA A 1 161 ? 20.615 -14.112 -25.015 1.00 40.91 161 ALA A N 1
ATOM 1235 C CA . ALA A 1 161 ? 21.465 -14.610 -26.101 1.00 40.91 161 ALA A CA 1
ATOM 1236 C C . ALA A 1 161 ? 22.960 -14.658 -25.724 1.00 40.91 161 ALA A C 1
ATOM 1238 O O . ALA A 1 161 ? 23.821 -14.575 -26.604 1.00 40.91 161 ALA A O 1
ATOM 1239 N N . LYS A 1 162 ? 23.278 -14.770 -24.429 1.00 36.72 162 LYS A N 1
ATOM 1240 C CA . LYS A 1 162 ? 24.639 -14.997 -23.942 1.00 36.72 162 LYS A CA 1
ATOM 1241 C C . LYS A 1 162 ? 24.654 -16.015 -22.817 1.00 36.72 162 LYS A C 1
ATOM 1243 O O . LYS A 1 162 ? 23.811 -15.867 -21.908 1.00 36.72 162 LYS A O 1
#

Foldseek 3Di:
DLVVVLVVVCCVLCVVLVVCCVPPQVVFVVLVVLLQVLLVLLVVLVVVLVVVVVVVVVPDPCPVVSVVSSVVSNVVSLVVSLVVVVVVLVVLVVVDDVPDCRPGVCSVVCVVCVVVSSVSSVSSSVVSVSCVVCVVVSVVSSDPDDPDDCVVVVVVVVVVPD

Secondary structure (DSSP, 8-state):
-HHHHHHHHHHHHHHHHHHHIIIIITT-HHHHHHHHHHHHHHHHHHHHHHHHHHHHHTT---HHHHHHHHHHHHHHHHHHHHHHHHHHHHHHHHHS-TTS--SSTTSSTTTTTHHHHHHHHHHHHHHHHHHHHHHHHHHHTTSS--TT-HHHHHHHHHTT--

Radius of gyration: 21.17 Å; chains: 1; bounding box: 45×27×65 Å

Sequence (162 aa):
MGVWLTVACYLIAFSPSAALFCRFVAKDPLRIILFVLGAFFWLASLLLSSFIWLAISMMWDALPLAVFCSILLQDAARVFYFWLLKKAQSGLNKITKPGSVSIAPGVSDLHNARHMLAMVCGLGMGVMAALLLTMNVFAEFAGPGTIGLPKAMRVRNIYYAK